Protein AF-A0A5E8CL44-F1 (afdb_monomer_lite)

Radius of gyration: 13.5 Å; chains: 1; bounding box: 32×28×39 Å

Organism: NCBI:txid1561972

pLDDT: mean 85.84, std 14.19, range [41.09, 96.75]

Secondary structure (DSSP, 8-state):
----PPTTEEEEEEEEETTEEEEEEEEEEEEEE-TTS-EEEEEEESGGG-EEEEE-GGGEEPPPHHHHHHHHTT-GGGS-B-S-------

Structure (mmCIF, N/CA/C/O backbone):
data_AF-A0A5E8CL44-F1
#
_entry.id   AF-A0A5E8CL44-F1
#
loop_
_atom_site.group_PDB
_atom_site.id
_atom_site.type_symbol
_atom_site.label_atom_id
_atom_site.label_alt_id
_atom_site.label_comp_id
_atom_site.label_asym_id
_atom_site.label_entity_id
_atom_site.label_seq_id
_atom_site.pdbx_PDB_ins_code
_atom_site.Cartn_x
_atom_site.Cartn_y
_atom_site.Cartn_z
_atom_site.occupancy
_atom_site.B_iso_or_equiv
_atom_site.auth_seq_id
_atom_site.auth_comp_id
_atom_site.auth_asym_id
_atom_site.auth_atom_id
_atom_site.pdbx_PDB_model_num
ATOM 1 N N . MET A 1 1 ? -8.445 13.731 6.859 1.00 49.66 1 MET A N 1
ATOM 2 C CA . MET A 1 1 ? -8.379 12.656 7.867 1.00 49.66 1 MET A CA 1
ATOM 3 C C . MET A 1 1 ? -7.107 11.892 7.585 1.00 49.66 1 MET A C 1
ATOM 5 O O . MET A 1 1 ? -6.949 11.435 6.461 1.00 49.66 1 MET A O 1
ATOM 9 N N . SER A 1 2 ? -6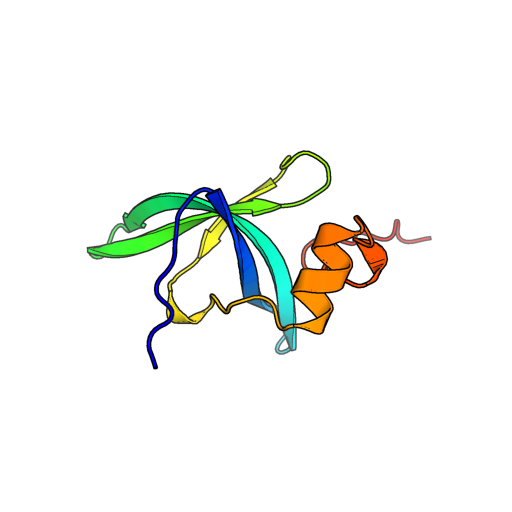.175 11.881 8.530 1.00 60.50 2 SER A N 1
ATOM 10 C CA . SER A 1 2 ? -4.931 11.112 8.448 1.00 60.50 2 SER A CA 1
ATOM 11 C C . SER A 1 2 ? -5.278 9.632 8.621 1.00 60.50 2 SER A C 1
ATOM 13 O O . SER A 1 2 ? -6.043 9.309 9.528 1.00 60.50 2 SER A O 1
ATOM 15 N N . VAL A 1 3 ? -4.786 8.755 7.746 1.00 74.88 3 VAL A N 1
ATOM 16 C CA . VAL A 1 3 ? -4.941 7.302 7.916 1.00 74.88 3 VAL A CA 1
ATOM 17 C C . VAL A 1 3 ? -3.993 6.866 9.030 1.00 74.88 3 VAL A C 1
ATOM 19 O O . VAL A 1 3 ? -2.809 7.192 8.979 1.00 74.88 3 VAL A O 1
ATOM 22 N N . GLU A 1 4 ? -4.502 6.159 10.036 1.00 87.44 4 GLU A N 1
ATOM 23 C CA . GLU A 1 4 ? -3.658 5.487 11.025 1.00 87.44 4 GLU A CA 1
ATOM 24 C C . GLU A 1 4 ? -3.157 4.175 10.408 1.00 87.44 4 GLU A C 1
ATOM 26 O O . GLU A 1 4 ? -3.946 3.302 10.039 1.00 87.44 4 GLU A O 1
ATOM 31 N N . ILE A 1 5 ? -1.844 4.076 10.196 1.00 91.81 5 ILE A N 1
ATOM 32 C CA . ILE A 1 5 ? -1.228 2.937 9.513 1.00 91.81 5 ILE A CA 1
ATOM 33 C C . ILE A 1 5 ? -0.785 1.922 10.563 1.00 91.81 5 ILE A C 1
ATOM 35 O O . ILE A 1 5 ? 0.051 2.207 11.416 1.00 91.81 5 ILE A O 1
ATOM 39 N N . GLU A 1 6 ? -1.343 0.721 10.478 1.00 93.62 6 GLU A N 1
ATOM 40 C CA . GLU A 1 6 ? -1.035 -0.408 11.343 1.00 93.62 6 GLU A CA 1
ATOM 41 C C . GLU A 1 6 ? -0.101 -1.381 10.618 1.00 93.62 6 GLU A C 1
ATOM 43 O O . GLU A 1 6 ? -0.305 -1.726 9.452 1.00 93.62 6 GLU A O 1
ATOM 48 N N . LEU A 1 7 ? 0.918 -1.864 11.326 1.00 94.00 7 LEU A N 1
ATOM 49 C CA . LEU A 1 7 ? 1.865 -2.831 10.777 1.00 94.00 7 LEU A CA 1
ATOM 50 C C . LEU A 1 7 ? 1.208 -4.204 10.568 1.00 94.00 7 LEU A C 1
ATOM 52 O O . LEU A 1 7 ? 0.274 -4.596 11.268 1.00 94.00 7 LEU A O 1
ATOM 56 N N . ASN A 1 8 ? 1.749 -4.960 9.618 1.00 92.81 8 ASN A N 1
ATOM 57 C CA . ASN A 1 8 ? 1.274 -6.261 9.146 1.00 92.81 8 ASN A CA 1
ATOM 58 C C . ASN A 1 8 ? -0.170 -6.246 8.620 1.00 92.81 8 ASN A C 1
ATOM 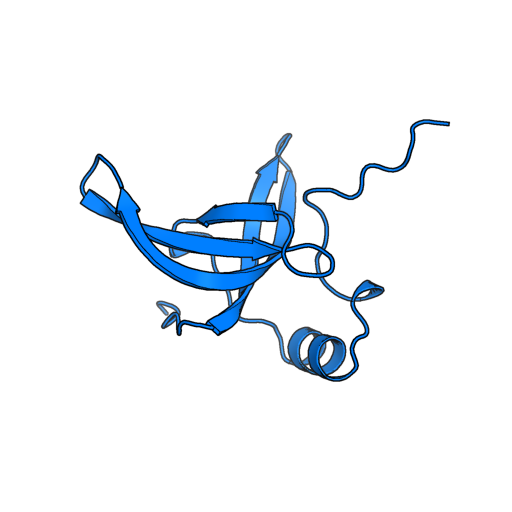60 O O . ASN A 1 8 ? -0.878 -7.255 8.687 1.00 92.81 8 ASN A O 1
ATOM 64 N N . LYS A 1 9 ? -0.614 -5.103 8.083 1.00 94.06 9 LYS A N 1
ATOM 65 C CA . LYS A 1 9 ? -1.901 -4.964 7.394 1.00 94.06 9 LYS A CA 1
ATOM 66 C C . LYS A 1 9 ? -1.724 -4.560 5.938 1.00 94.06 9 LYS A C 1
ATOM 68 O O . LYS A 1 9 ? -0.705 -3.997 5.535 1.00 94.06 9 LYS A O 1
ATOM 73 N N . TYR A 1 10 ? -2.750 -4.872 5.152 1.00 93.50 10 TYR A N 1
ATOM 74 C CA . TYR A 1 10 ? -2.806 -4.522 3.742 1.00 93.50 10 TYR A CA 1
ATOM 75 C C . TYR A 1 10 ? -3.327 -3.102 3.545 1.00 93.50 10 TYR A C 1
ATOM 77 O O . TYR A 1 10 ? -4.316 -2.702 4.162 1.00 93.50 10 TYR A O 1
ATOM 85 N N . TYR A 1 11 ? -2.688 -2.385 2.628 1.00 95.44 11 TYR A N 1
ATOM 86 C CA . TYR A 1 11 ? -3.035 -1.034 2.202 1.00 95.44 11 TYR A CA 1
ATOM 87 C C . TYR A 1 11 ? -2.917 -0.918 0.685 1.00 95.44 11 TYR A C 1
ATOM 89 O O . TYR A 1 11 ? -2.340 -1.782 0.024 1.00 95.44 11 TYR A O 1
ATOM 97 N N . VAL A 1 12 ? -3.449 0.168 0.128 1.00 94.88 12 VAL A N 1
ATOM 98 C CA . VAL A 1 12 ? -3.151 0.571 -1.245 1.00 94.88 12 VAL A CA 1
ATOM 99 C C . VAL A 1 12 ? -2.180 1.735 -1.204 1.00 94.88 12 VAL A C 1
ATOM 101 O O . VAL A 1 12 ? -2.453 2.757 -0.574 1.00 94.88 12 VAL A O 1
ATOM 104 N N . ILE A 1 13 ? -1.069 1.591 -1.916 1.00 94.12 13 ILE A N 1
ATOM 105 C CA . ILE A 1 13 ? -0.150 2.697 -2.172 1.00 94.12 13 ILE A CA 1
ATOM 106 C C . ILE A 1 13 ? -0.356 3.235 -3.572 1.00 94.12 13 ILE A C 1
ATOM 108 O O . ILE A 1 13 ? -0.768 2.509 -4.480 1.00 94.12 13 ILE A O 1
ATOM 112 N N . SER A 1 14 ? -0.015 4.504 -3.755 1.00 94.19 14 SER A N 1
ATOM 113 C CA . SER A 1 14 ? -0.069 5.153 -5.054 1.00 94.19 14 SER A CA 1
ATOM 114 C C . SER A 1 14 ? 1.242 5.821 -5.442 1.00 94.19 14 SER A C 1
ATOM 116 O O . SER A 1 14 ? 1.995 6.303 -4.600 1.00 94.19 14 SER A O 1
ATOM 118 N N . LYS A 1 15 ? 1.522 5.825 -6.746 1.00 90.00 15 LYS A N 1
ATOM 119 C CA . LYS A 1 15 ? 2.652 6.530 -7.358 1.00 90.00 15 LYS A CA 1
ATOM 120 C C . LYS A 1 15 ? 2.204 7.164 -8.663 1.00 90.00 15 LYS A C 1
ATOM 122 O O . LYS A 1 15 ? 1.367 6.606 -9.367 1.00 90.00 15 LYS A O 1
ATOM 127 N N . ILE A 1 16 ? 2.786 8.307 -9.005 1.00 89.19 16 ILE A N 1
ATOM 128 C CA . ILE A 1 16 ? 2.636 8.885 -10.339 1.00 89.19 16 ILE A CA 1
ATOM 129 C C . ILE A 1 16 ? 3.738 8.309 -11.228 1.00 89.19 16 ILE A C 1
ATOM 131 O O . ILE A 1 16 ? 4.919 8.473 -10.933 1.00 89.19 16 ILE A O 1
ATOM 135 N N . VAL A 1 17 ? 3.352 7.627 -12.302 1.00 85.19 17 VAL A N 1
ATOM 136 C CA . VAL A 1 17 ? 4.258 7.067 -13.313 1.00 85.19 17 VAL A CA 1
ATOM 137 C C . VAL A 1 17 ? 3.744 7.518 -14.671 1.00 85.19 17 VAL A C 1
ATOM 139 O O . VAL A 1 17 ? 2.569 7.315 -14.969 1.00 85.19 17 VAL A O 1
ATOM 142 N N . ASP A 1 18 ? 4.589 8.177 -15.462 1.00 87.69 18 ASP A N 1
ATOM 143 C CA . ASP A 1 18 ? 4.226 8.738 -16.774 1.00 87.69 18 ASP A CA 1
ATOM 144 C C . ASP A 1 18 ? 2.983 9.652 -16.728 1.00 87.69 18 ASP A C 1
ATOM 146 O O . ASP A 1 18 ? 2.125 9.637 -17.608 1.00 87.69 18 ASP A O 1
ATOM 150 N N . GLY A 1 19 ? 2.850 10.433 -15.649 1.00 88.62 19 GLY A N 1
ATOM 151 C CA . GLY A 1 19 ? 1.707 11.326 -15.426 1.00 88.62 19 GLY A CA 1
ATOM 152 C C . GLY A 1 19 ? 0.411 10.624 -15.002 1.00 88.62 19 GLY A C 1
ATOM 153 O O . GLY A 1 19 ? -0.596 11.295 -14.787 1.00 88.62 19 GLY A O 1
ATOM 154 N N . GLN A 1 20 ? 0.419 9.300 -14.835 1.00 87.62 20 GLN A N 1
ATOM 155 C CA . GLN A 1 20 ? -0.740 8.522 -14.400 1.00 87.62 20 GLN A CA 1
ATOM 156 C C . GLN A 1 20 ? -0.578 8.044 -12.959 1.00 87.62 20 GLN A C 1
ATOM 158 O O . GLN A 1 20 ? 0.480 7.551 -12.564 1.00 87.62 20 GLN A O 1
ATOM 163 N N . LYS A 1 21 ? -1.651 8.151 -12.167 1.00 90.25 21 LYS A N 1
ATOM 164 C CA . LYS A 1 21 ? -1.703 7.554 -10.831 1.00 90.25 21 LYS A CA 1
ATOM 165 C C . LYS A 1 21 ? -1.838 6.042 -10.971 1.00 90.25 21 LYS A C 1
ATOM 167 O O . LYS A 1 21 ? -2.878 5.542 -11.387 1.00 90.25 21 LYS A O 1
ATOM 172 N N . LYS A 1 22 ? -0.789 5.324 -10.596 1.00 90.88 22 LYS A N 1
ATOM 173 C CA . LYS A 1 22 ? -0.786 3.872 -10.461 1.00 90.88 22 LYS A CA 1
ATOM 174 C C . LYS A 1 22 ? -0.998 3.519 -8.995 1.00 90.88 22 LYS A C 1
ATOM 176 O O . LYS A 1 22 ? -0.513 4.222 -8.109 1.00 90.88 22 LYS A O 1
ATOM 181 N N . GLU A 1 23 ? -1.715 2.433 -8.752 1.00 93.62 23 GLU A N 1
ATOM 182 C CA . GLU A 1 23 ? -2.042 1.928 -7.420 1.00 93.62 23 GLU A CA 1
ATOM 183 C C . GLU A 1 23 ? -1.666 0.450 -7.297 1.00 93.62 23 GLU A C 1
ATOM 185 O O . GLU A 1 23 ? -1.733 -0.308 -8.271 1.00 93.62 23 GLU A O 1
ATOM 190 N N . GLN A 1 24 ? -1.263 0.056 -6.093 1.00 91.88 24 GLN A N 1
ATOM 191 C CA . GLN A 1 24 ? -0.808 -1.292 -5.778 1.00 91.88 24 GLN A CA 1
ATOM 192 C C . GLN A 1 24 ? -1.245 -1.663 -4.363 1.00 91.88 24 GLN A C 1
ATOM 194 O O . GLN A 1 24 ? -0.996 -0.904 -3.426 1.00 91.88 24 GLN A O 1
ATOM 199 N N . VAL A 1 25 ? -1.860 -2.836 -4.200 1.00 93.00 25 VAL A N 1
ATOM 200 C CA . VAL A 1 25 ? -2.046 -3.431 -2.871 1.00 93.00 25 VAL A CA 1
ATOM 201 C C . VAL A 1 25 ? -0.706 -3.947 -2.364 1.00 93.00 25 VAL A C 1
ATOM 203 O O . VAL A 1 25 ? -0.004 -4.673 -3.074 1.00 93.00 25 VAL A O 1
ATOM 206 N N . VAL A 1 26 ? -0.375 -3.566 -1.135 1.00 92.75 26 VAL A N 1
ATOM 207 C CA . VAL A 1 26 ? 0.854 -3.928 -0.426 1.00 92.75 26 VAL A CA 1
ATOM 208 C C . VAL A 1 26 ? 0.519 -4.309 1.005 1.00 92.75 26 VAL A C 1
ATOM 210 O O . VAL A 1 26 ? -0.538 -3.934 1.511 1.00 92.75 26 VAL A O 1
ATOM 213 N N . MET A 1 27 ? 1.432 -4.995 1.676 1.00 93.81 27 MET A N 1
ATOM 214 C CA . MET A 1 27 ? 1.405 -5.127 3.125 1.00 93.81 27 MET A CA 1
ATOM 215 C C . MET A 1 27 ? 2.513 -4.272 3.726 1.00 93.81 27 MET A C 1
ATOM 217 O O . MET A 1 27 ? 3.644 -4.311 3.255 1.00 93.81 27 MET A O 1
ATOM 221 N N . ILE A 1 28 ? 2.164 -3.470 4.726 1.00 95.12 28 ILE A N 1
ATOM 222 C CA . ILE A 1 28 ? 3.108 -2.628 5.466 1.00 95.12 28 ILE A CA 1
ATOM 223 C C . ILE A 1 28 ? 3.668 -3.474 6.608 1.00 95.12 28 ILE A C 1
ATOM 225 O O . ILE A 1 28 ? 2.879 -3.975 7.400 1.00 95.12 28 ILE A O 1
ATOM 229 N N . ASP A 1 29 ? 4.981 -3.668 6.715 1.00 94.56 29 ASP A N 1
ATOM 230 C CA . ASP A 1 29 ? 5.616 -4.447 7.797 1.00 94.56 29 ASP A CA 1
ATOM 231 C C . ASP A 1 29 ? 6.360 -3.591 8.818 1.00 94.56 29 ASP A C 1
ATOM 233 O O . ASP A 1 29 ? 6.417 -3.972 9.989 1.00 94.56 29 ASP A O 1
ATOM 237 N N . HIS A 1 30 ? 6.928 -2.458 8.411 1.00 93.69 30 HIS A N 1
ATOM 238 C CA . HIS A 1 30 ? 7.742 -1.643 9.306 1.00 93.69 30 HIS A CA 1
ATOM 239 C C . HIS A 1 30 ? 7.656 -0.144 9.010 1.00 93.69 30 HIS A C 1
ATOM 241 O O . HIS A 1 30 ? 7.273 0.294 7.925 1.00 93.69 30 HIS A O 1
ATOM 247 N N . GLU A 1 31 ? 8.044 0.647 10.004 1.00 95.00 31 GLU A N 1
ATOM 248 C CA . GLU A 1 31 ? 8.220 2.092 9.895 1.00 95.00 31 GLU A CA 1
ATOM 249 C C . GLU A 1 31 ? 9.717 2.418 9.928 1.00 95.00 31 GLU A C 1
ATOM 251 O O . GLU A 1 31 ? 10.505 1.753 10.606 1.00 95.00 31 GLU A O 1
ATOM 256 N N . SER A 1 32 ? 10.119 3.428 9.169 1.00 93.75 32 SER A N 1
ATOM 257 C CA . SER A 1 32 ? 11.489 3.916 9.081 1.00 93.75 32 SER A CA 1
ATOM 258 C C . SER A 1 32 ? 11.494 5.439 9.005 1.00 93.75 32 SER A C 1
ATOM 260 O O . SER A 1 32 ? 10.493 6.065 8.660 1.00 93.75 32 SER A O 1
ATOM 262 N N . ILE A 1 33 ? 12.637 6.045 9.312 1.00 93.56 33 ILE A N 1
ATOM 263 C CA . ILE A 1 33 ? 12.841 7.485 9.179 1.00 93.56 33 ILE A CA 1
ATOM 264 C C . ILE A 1 33 ? 13.759 7.724 7.985 1.00 93.56 33 ILE A C 1
ATOM 266 O O . ILE A 1 33 ? 14.881 7.221 7.934 1.00 93.56 33 ILE A O 1
ATOM 270 N N . GLY A 1 34 ? 13.260 8.480 7.009 1.00 89.06 34 GLY A N 1
ATOM 271 C CA . GLY A 1 34 ? 14.023 8.893 5.840 1.00 89.06 34 GLY A CA 1
ATOM 272 C C . GLY A 1 34 ? 15.156 9.857 6.195 1.00 89.06 34 GLY A C 1
ATOM 273 O O . GLY A 1 34 ? 15.223 10.415 7.291 1.00 89.06 34 GLY A O 1
ATOM 274 N N . ASN A 1 35 ? 16.046 10.095 5.232 1.00 86.44 35 ASN A N 1
ATOM 275 C CA . ASN A 1 35 ? 17.238 10.930 5.426 1.00 86.44 35 ASN A CA 1
ATOM 276 C C . ASN A 1 35 ? 16.929 12.389 5.814 1.00 86.44 35 ASN A C 1
ATOM 278 O O . ASN A 1 35 ? 17.807 13.079 6.325 1.00 86.44 35 ASN A O 1
ATOM 282 N N . GLU A 1 36 ? 15.706 12.864 5.577 1.00 90.56 36 GLU A N 1
ATOM 283 C CA . GLU A 1 36 ? 15.259 14.227 5.886 1.00 90.56 36 GLU A CA 1
ATOM 284 C C . GLU A 1 36 ? 14.335 14.262 7.118 1.00 90.56 36 GLU A C 1
ATOM 286 O O . GLU A 1 36 ? 13.682 15.268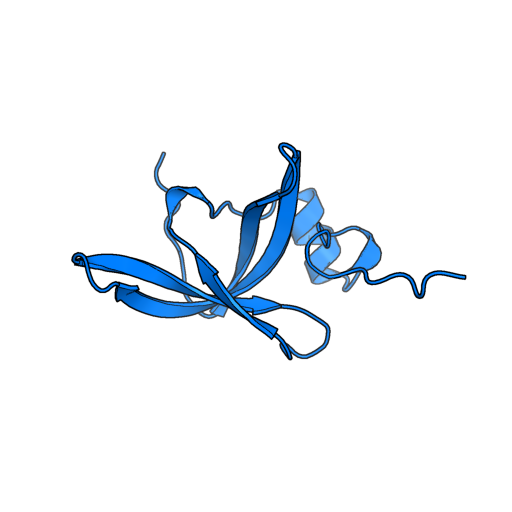 7.384 1.00 90.56 36 GLU A O 1
ATOM 291 N N . GLY A 1 37 ? 14.273 13.167 7.886 1.00 90.19 37 GLY A N 1
ATOM 292 C CA . GLY A 1 37 ? 13.456 13.061 9.096 1.00 90.19 37 GLY A CA 1
ATOM 293 C C . GLY A 1 37 ? 11.978 12.756 8.840 1.00 90.19 37 GLY A C 1
ATOM 294 O O . GLY A 1 37 ? 11.187 12.776 9.781 1.00 90.19 37 GLY A O 1
ATOM 295 N N . GLN A 1 38 ? 11.587 12.474 7.594 1.00 92.88 38 GLN A N 1
ATOM 296 C CA . GLN A 1 38 ? 10.220 12.081 7.259 1.00 92.88 38 GLN A CA 1
ATOM 297 C C . GLN A 1 38 ? 9.935 10.627 7.652 1.00 92.88 38 GLN A C 1
ATOM 299 O O . GLN A 1 38 ? 10.794 9.757 7.508 1.00 92.88 38 GLN A O 1
ATOM 304 N N . VAL A 1 39 ? 8.705 10.355 8.087 1.00 93.12 39 VAL A N 1
ATOM 305 C CA . VAL A 1 39 ? 8.228 8.987 8.318 1.00 93.12 39 VAL A CA 1
ATOM 306 C C . VAL A 1 39 ? 8.029 8.284 6.977 1.00 93.12 39 VAL A C 1
ATOM 308 O O . VAL A 1 39 ? 7.377 8.811 6.074 1.00 93.12 39 VAL A O 1
ATOM 311 N N . LEU A 1 40 ? 8.591 7.086 6.858 1.00 95.00 40 LEU A N 1
ATOM 312 C CA . LEU A 1 40 ? 8.439 6.185 5.726 1.00 95.00 40 LEU A CA 1
ATOM 313 C C . LEU A 1 40 ? 7.872 4.858 6.214 1.00 95.00 40 LEU A C 1
ATOM 315 O O . LEU A 1 40 ? 8.305 4.325 7.231 1.00 95.00 40 LEU A O 1
ATOM 319 N N . TYR A 1 41 ? 6.962 4.284 5.440 1.00 95.50 41 TYR A N 1
ATOM 320 C CA . TYR A 1 41 ? 6.460 2.940 5.681 1.00 95.50 41 TYR A CA 1
ATOM 321 C C . TYR A 1 41 ? 7.074 1.978 4.676 1.00 95.50 41 TYR A C 1
ATOM 323 O O . TYR A 1 41 ? 6.918 2.153 3.461 1.00 95.50 41 TYR A O 1
ATOM 331 N N . GLY A 1 42 ? 7.791 0.991 5.206 1.00 94.62 42 GLY A N 1
ATOM 332 C CA . GLY A 1 42 ? 8.266 -0.163 4.465 1.00 94.62 42 GLY A CA 1
ATOM 333 C C . GLY A 1 42 ? 7.099 -1.074 4.117 1.00 94.62 42 GLY A C 1
ATOM 334 O O . GLY A 1 42 ? 6.169 -1.247 4.909 1.00 94.62 42 GLY A O 1
ATOM 335 N N . PHE A 1 43 ? 7.107 -1.591 2.896 1.00 93.56 43 PHE A N 1
ATOM 336 C CA . PHE A 1 43 ? 6.058 -2.471 2.418 1.00 93.56 43 PHE A CA 1
ATOM 337 C C . PHE A 1 43 ? 6.591 -3.550 1.497 1.00 93.56 43 PHE A C 1
ATOM 339 O O . PHE A 1 43 ? 7.624 -3.383 0.849 1.00 93.56 43 PHE A O 1
ATOM 346 N N . TYR A 1 44 ? 5.781 -4.591 1.336 1.00 91.19 44 TYR A N 1
ATOM 347 C CA . TYR A 1 44 ? 5.989 -5.659 0.374 1.00 91.19 44 TYR A CA 1
ATOM 348 C C . TYR A 1 44 ? 4.749 -5.922 -0.480 1.00 91.19 44 TYR A C 1
ATOM 350 O O . TYR A 1 44 ? 3.609 -5.729 -0.052 1.00 91.19 44 TYR A O 1
ATOM 358 N N . TYR A 1 45 ? 4.969 -6.355 -1.719 1.00 86.50 45 TYR A N 1
ATOM 359 C CA . TYR A 1 45 ? 3.913 -6.706 -2.669 1.00 86.50 45 TYR A CA 1
ATOM 360 C C . TYR A 1 45 ? 4.361 -7.802 -3.644 1.00 86.50 45 TYR A C 1
ATOM 362 O O . TYR A 1 45 ? 5.525 -8.203 -3.681 1.00 86.50 45 TYR A O 1
ATOM 370 N N . GLY A 1 46 ? 3.410 -8.303 -4.436 1.00 74.44 46 GLY A N 1
ATOM 371 C CA . GLY A 1 46 ? 3.595 -9.477 -5.290 1.00 74.44 46 GLY A CA 1
ATOM 372 C C . GLY A 1 46 ? 3.252 -10.783 -4.569 1.00 74.44 46 GLY A C 1
ATOM 373 O O . GLY A 1 46 ? 3.060 -10.816 -3.351 1.00 74.44 46 GLY A O 1
ATOM 374 N N . VAL A 1 47 ? 3.146 -11.872 -5.334 1.00 64.56 47 VAL A N 1
ATOM 375 C CA . VAL A 1 47 ? 2.886 -13.212 -4.783 1.00 64.56 47 VAL A CA 1
ATOM 376 C C . VAL A 1 47 ? 4.018 -13.543 -3.806 1.00 64.56 47 VAL A C 1
ATOM 378 O O . VAL A 1 47 ? 5.174 -13.460 -4.189 1.00 64.56 47 VAL A O 1
ATOM 381 N N . TYR A 1 48 ? 3.710 -13.862 -2.548 1.00 66.00 48 TYR A N 1
ATOM 382 C CA . TYR A 1 48 ? 4.693 -14.107 -1.472 1.00 66.00 48 TYR A CA 1
ATOM 383 C C . TYR A 1 48 ? 5.572 -12.917 -1.033 1.00 66.00 48 TYR A C 1
ATOM 385 O O . TYR A 1 48 ? 6.512 -13.130 -0.276 1.00 66.00 48 TYR A O 1
ATOM 393 N N . GLY A 1 49 ? 5.278 -11.678 -1.443 1.00 62.00 49 GLY A N 1
ATOM 394 C CA . GLY A 1 49 ? 6.010 -10.505 -0.944 1.00 62.00 49 GLY A CA 1
ATOM 395 C C . GLY A 1 49 ? 7.428 -10.336 -1.499 1.00 62.00 49 GLY A C 1
ATOM 396 O O . GLY A 1 49 ? 8.271 -9.753 -0.833 1.00 62.00 49 GLY A O 1
ATOM 397 N N . TYR A 1 50 ? 7.703 -10.827 -2.712 1.00 73.38 50 TYR A N 1
ATOM 398 C CA . TYR A 1 50 ? 9.038 -10.757 -3.332 1.00 73.38 50 TYR A CA 1
ATOM 399 C C . TYR A 1 50 ? 9.575 -9.346 -3.586 1.00 73.38 50 TYR A C 1
ATOM 401 O O . TYR A 1 50 ? 10.762 -9.192 -3.879 1.00 73.38 50 TYR A O 1
ATOM 409 N N . HIS A 1 51 ? 8.719 -8.330 -3.549 1.00 82.56 51 HIS A N 1
ATOM 410 C CA . HIS A 1 51 ? 9.126 -6.970 -3.839 1.00 82.56 51 HIS A CA 1
ATOM 411 C C . HIS A 1 51 ? 8.911 -6.071 -2.643 1.00 82.56 51 HIS A C 1
ATOM 413 O O . HIS A 1 51 ? 7.791 -5.970 -2.154 1.00 82.56 51 HIS A O 1
ATOM 419 N N . GLU A 1 52 ? 9.963 -5.357 -2.266 1.00 88.56 52 GLU A N 1
ATOM 420 C CA . GLU A 1 52 ? 9.966 -4.424 -1.147 1.00 88.56 52 GLU A CA 1
ATOM 421 C C . GLU A 1 52 ? 10.096 -2.976 -1.633 1.00 88.56 52 GLU A C 1
ATOM 423 O O . GLU A 1 52 ? 10.617 -2.694 -2.720 1.00 88.56 52 GLU A O 1
ATOM 428 N N . GLY A 1 53 ? 9.617 -2.034 -0.829 1.00 90.62 53 GLY A N 1
ATOM 429 C CA . GLY A 1 53 ? 9.761 -0.612 -1.097 1.00 90.62 53 GLY A CA 1
ATOM 430 C C . GLY A 1 53 ? 9.351 0.256 0.084 1.00 90.62 53 GLY A C 1
ATOM 431 O O . GLY A 1 53 ? 8.983 -0.241 1.141 1.00 90.62 53 GLY A O 1
ATOM 432 N N . TYR A 1 54 ? 9.405 1.572 -0.125 1.00 93.56 54 TYR A N 1
ATOM 433 C CA . TYR A 1 54 ? 9.010 2.574 0.864 1.00 93.56 54 TYR A CA 1
ATOM 434 C C . TYR A 1 54 ? 7.974 3.536 0.286 1.00 93.56 54 TYR A C 1
ATOM 436 O O . TYR A 1 54 ? 8.027 3.887 -0.902 1.00 93.56 54 TYR A O 1
ATOM 444 N N . SER A 1 55 ? 7.022 3.952 1.120 1.00 93.38 55 SER A N 1
ATOM 445 C CA . SER A 1 55 ? 6.011 4.960 0.795 1.00 93.38 55 SER A CA 1
ATOM 446 C C . SER A 1 55 ? 5.882 5.976 1.925 1.00 93.38 55 SER A C 1
ATOM 448 O O . SER A 1 55 ? 6.023 5.640 3.097 1.00 93.38 55 SER A O 1
ATOM 450 N N . ILE A 1 56 ? 5.571 7.215 1.559 1.00 93.94 56 ILE A N 1
ATOM 451 C CA . ILE A 1 56 ? 5.168 8.260 2.505 1.00 93.94 56 ILE A CA 1
ATOM 452 C C . ILE A 1 56 ? 3.682 8.089 2.878 1.00 93.94 56 ILE A C 1
ATOM 454 O O . ILE A 1 56 ? 2.928 7.566 2.043 1.00 93.94 56 ILE A O 1
ATOM 458 N N . PRO A 1 57 ? 3.252 8.516 4.082 1.00 93.38 57 PRO A N 1
ATOM 459 C CA . PRO A 1 57 ? 1.874 8.367 4.556 1.00 93.38 57 PRO A CA 1
ATOM 460 C C . PRO A 1 57 ? 0.816 8.914 3.588 1.00 93.38 57 PRO A C 1
ATOM 462 O O . PRO A 1 57 ? -0.239 8.313 3.413 1.00 93.38 57 PRO A O 1
ATOM 465 N N . GLU A 1 58 ? 1.103 10.022 2.904 1.00 93.31 58 GLU A N 1
ATOM 466 C CA . GLU A 1 58 ? 0.175 10.707 1.994 1.00 93.31 58 GLU A CA 1
ATOM 467 C C . GLU A 1 58 ? -0.188 9.868 0.764 1.00 93.31 58 GLU A C 1
ATOM 469 O O . GLU A 1 58 ? -1.231 10.076 0.143 1.00 93.31 58 GLU A O 1
ATOM 474 N N . ASN A 1 59 ? 0.667 8.908 0.414 1.00 94.38 59 ASN A N 1
ATOM 475 C CA . ASN A 1 59 ? 0.462 8.017 -0.721 1.00 94.38 59 ASN A CA 1
ATOM 476 C C . ASN A 1 59 ? -0.251 6.716 -0.337 1.00 94.38 59 ASN A C 1
ATOM 478 O O . ASN A 1 59 ? -0.496 5.895 -1.226 1.00 94.38 59 ASN A O 1
ATOM 482 N N . ILE A 1 60 ? -0.567 6.525 0.947 1.00 95.00 60 ILE A N 1
ATOM 483 C CA . ILE A 1 60 ? -1.148 5.306 1.506 1.00 95.00 60 ILE A CA 1
ATOM 484 C C . ILE A 1 60 ? -2.626 5.555 1.806 1.00 95.00 60 ILE A C 1
ATOM 486 O O . ILE A 1 60 ? -3.002 6.528 2.458 1.00 95.00 60 ILE A O 1
ATOM 490 N N . ARG A 1 61 ? -3.483 4.646 1.347 1.00 96.00 61 ARG A N 1
ATOM 491 C CA . ARG A 1 61 ? -4.903 4.615 1.703 1.00 96.00 61 ARG A CA 1
ATOM 492 C C . ARG A 1 61 ? -5.309 3.224 2.162 1.00 96.00 61 ARG A C 1
ATOM 494 O O . ARG A 1 61 ? -4.716 2.220 1.764 1.00 96.00 61 ARG A O 1
ATOM 501 N N . GLU A 1 62 ? -6.372 3.160 2.951 1.00 96.31 62 GLU A N 1
ATOM 502 C CA . GLU A 1 62 ? -7.017 1.885 3.239 1.00 96.31 62 GLU A CA 1
ATOM 503 C C . GLU A 1 62 ? -7.585 1.236 1.971 1.00 96.31 62 GLU A C 1
ATOM 505 O O . GLU A 1 62 ? -7.948 1.906 0.994 1.00 96.31 62 GLU A O 1
ATOM 510 N N . LEU A 1 63 ? -7.722 -0.088 2.028 1.00 94.94 63 LEU A N 1
ATOM 511 C CA . LEU A 1 63 ? -8.572 -0.816 1.098 1.00 94.94 63 LEU A CA 1
ATOM 512 C C . LEU A 1 63 ? -10.024 -0.349 1.281 1.00 94.94 63 LEU A C 1
ATOM 514 O O . LEU A 1 63 ? -10.538 -0.240 2.398 1.00 94.94 63 LEU A O 1
ATOM 518 N N . THR A 1 64 ? -10.705 -0.126 0.168 1.00 96.06 64 THR A N 1
ATOM 519 C CA . THR A 1 64 ? -12.158 0.038 0.119 1.00 96.06 64 THR A CA 1
ATOM 520 C C . THR A 1 64 ? -12.861 -1.241 0.595 1.00 96.06 64 THR A C 1
ATOM 522 O O . THR A 1 64 ? -12.248 -2.311 0.600 1.00 96.06 64 THR A O 1
ATOM 525 N N . PRO A 1 65 ? -14.153 -1.189 0.970 1.00 96.75 65 PRO A N 1
ATOM 526 C CA . PRO A 1 65 ? -14.897 -2.389 1.364 1.00 96.75 65 PRO A CA 1
ATOM 527 C C . PRO A 1 65 ? -14.822 -3.524 0.330 1.00 96.75 65 PRO A C 1
ATOM 529 O O . PRO A 1 65 ? -14.579 -4.670 0.701 1.00 96.75 65 PRO A O 1
ATOM 532 N N . THR A 1 66 ? -14.936 -3.197 -0.960 1.00 96.25 66 THR A N 1
ATOM 533 C CA . THR A 1 66 ? -14.823 -4.165 -2.061 1.00 96.25 66 THR A CA 1
ATOM 534 C C . THR A 1 66 ? -13.417 -4.762 -2.163 1.00 96.25 66 THR A C 1
ATOM 536 O O . THR A 1 66 ? -13.269 -5.971 -2.309 1.00 96.25 66 THR A O 1
ATOM 539 N N . GLU A 1 67 ? -12.364 -3.946 -2.040 1.00 95.19 67 GLU A N 1
ATOM 540 C CA . GLU A 1 67 ? -10.978 -4.437 -2.036 1.00 95.19 67 GLU A CA 1
ATOM 541 C C . GLU A 1 67 ? -10.696 -5.321 -0.808 1.00 95.19 67 GLU A C 1
ATOM 543 O O . GLU A 1 67 ? -10.042 -6.353 -0.944 1.00 95.19 67 GLU A O 1
ATOM 548 N N . LYS A 1 68 ? -11.220 -4.966 0.378 1.00 94.75 68 LYS A N 1
ATOM 549 C CA . LYS A 1 68 ? -11.122 -5.790 1.600 1.00 94.75 68 LYS A CA 1
ATOM 550 C C . LYS A 1 68 ? -11.776 -7.159 1.385 1.00 94.75 68 LYS A C 1
ATOM 552 O O . LYS A 1 68 ? -11.189 -8.182 1.732 1.00 94.75 68 LYS A O 1
ATOM 557 N N . GLU A 1 69 ? -12.959 -7.190 0.773 1.00 95.81 69 GLU A N 1
ATOM 558 C CA . GLU A 1 69 ? -13.654 -8.437 0.444 1.00 95.81 69 GLU A CA 1
ATOM 559 C C . GLU A 1 69 ? -12.855 -9.287 -0.556 1.00 95.81 69 GLU A C 1
ATOM 561 O O . GLU A 1 69 ? -12.621 -10.472 -0.309 1.00 95.81 69 GLU A O 1
ATOM 566 N N . ASN A 1 70 ? -12.381 -8.686 -1.649 1.00 93.56 70 ASN A N 1
ATOM 567 C CA . ASN A 1 70 ? -11.603 -9.383 -2.673 1.00 93.56 70 ASN A CA 1
ATOM 568 C C . ASN A 1 70 ? -10.281 -9.932 -2.129 1.00 93.56 70 ASN A C 1
ATOM 570 O O . ASN A 1 70 ? -9.937 -11.079 -2.415 1.00 93.56 70 ASN A O 1
ATOM 574 N N . GLN A 1 71 ? -9.576 -9.164 -1.293 1.00 90.06 71 GLN A N 1
ATOM 575 C CA . GLN A 1 71 ? -8.383 -9.644 -0.599 1.00 90.06 71 GLN A CA 1
ATOM 576 C C . GLN A 1 71 ? -8.717 -10.883 0.240 1.00 90.06 71 GLN A C 1
ATOM 578 O O . GLN A 1 71 ? -8.031 -11.896 0.115 1.00 90.06 71 GLN A O 1
ATOM 583 N N . SER A 1 72 ? -9.796 -10.836 1.034 1.00 91.31 72 SER A N 1
ATOM 584 C CA . SER A 1 72 ? -10.148 -11.919 1.967 1.00 91.31 72 SER A CA 1
ATOM 585 C C . SER A 1 72 ? -10.494 -13.234 1.261 1.00 91.31 72 SER A C 1
ATOM 587 O O . SER A 1 72 ? -10.317 -14.319 1.814 1.00 91.31 72 SER A O 1
ATOM 589 N N . LYS A 1 73 ? -10.962 -13.132 0.011 1.00 93.25 73 LYS A N 1
ATOM 590 C CA . LYS A 1 73 ? -11.289 -14.254 -0.875 1.00 93.25 73 LYS A CA 1
ATOM 591 C C . LYS A 1 73 ? -10.113 -14.697 -1.752 1.00 93.25 73 LYS A C 1
ATOM 593 O O . LYS A 1 73 ? -10.284 -15.591 -2.573 1.00 93.25 73 LYS A O 1
ATOM 598 N N . ASN A 1 74 ? -8.928 -14.101 -1.593 1.00 87.56 74 ASN A N 1
ATOM 599 C CA . ASN A 1 74 ? -7.762 -14.305 -2.461 1.00 87.56 74 ASN A CA 1
ATOM 600 C C . ASN A 1 74 ? -8.025 -13.971 -3.945 1.00 87.56 74 ASN A C 1
ATOM 602 O O . ASN A 1 74 ? -7.372 -14.510 -4.839 1.00 87.56 74 ASN A O 1
ATOM 606 N N . HIS A 1 75 ? -8.966 -13.067 -4.229 1.00 90.56 75 HIS A N 1
ATOM 607 C CA . HIS A 1 75 ? -9.262 -12.579 -5.578 1.00 90.56 75 HIS A CA 1
ATOM 608 C C . HIS A 1 75 ? -8.273 -11.479 -5.984 1.00 90.56 75 HIS A C 1
ATOM 610 O O . HIS A 1 75 ? -8.649 -10.341 -6.259 1.00 90.56 75 HIS A O 1
ATOM 616 N N . PHE A 1 76 ? -6.978 -11.801 -5.993 1.00 84.31 76 PHE A N 1
ATOM 617 C CA . PHE A 1 76 ? -5.916 -10.814 -6.220 1.00 84.31 76 PHE A CA 1
ATOM 618 C C . PHE A 1 76 ? -5.988 -10.147 -7.601 1.00 84.31 76 PHE A C 1
ATOM 620 O O . PHE A 1 76 ? -5.493 -9.036 -7.766 1.00 84.31 76 PHE A O 1
ATOM 627 N N . TRP A 1 77 ? -6.641 -10.786 -8.577 1.00 84.75 77 TRP A N 1
ATOM 628 C CA . TRP A 1 77 ? -6.861 -10.218 -9.909 1.00 84.75 77 TRP A CA 1
ATOM 629 C C . TRP A 1 77 ? -7.807 -9.004 -9.912 1.00 84.75 77 TRP A C 1
ATOM 631 O O . TRP A 1 77 ? -7.713 -8.184 -10.819 1.00 84.75 77 TRP A O 1
ATOM 641 N N . GLU A 1 78 ? -8.664 -8.863 -8.895 1.00 89.62 78 GLU A N 1
ATOM 642 C CA . GLU A 1 78 ? -9.581 -7.724 -8.716 1.00 89.62 78 GLU A CA 1
ATOM 643 C C . GLU A 1 78 ? -8.951 -6.563 -7.925 1.00 89.62 78 GLU A C 1
ATOM 645 O O . GLU A 1 78 ? -9.591 -5.536 -7.698 1.00 89.62 78 GLU A O 1
ATOM 650 N N . LEU A 1 79 ? -7.722 -6.730 -7.427 1.00 90.12 79 LEU A N 1
ATOM 651 C CA . LEU A 1 79 ? -7.041 -5.720 -6.620 1.00 90.12 79 LEU A CA 1
ATOM 652 C C . LEU A 1 79 ? -6.168 -4.803 -7.489 1.00 90.12 79 LEU A C 1
ATOM 654 O O . LEU A 1 79 ? -5.637 -5.248 -8.510 1.00 90.12 79 LEU A O 1
ATOM 658 N N . PRO A 1 80 ? -5.939 -3.541 -7.071 1.00 90.75 80 PRO A N 1
ATOM 659 C CA . PRO A 1 80 ? -4.929 -2.690 -7.689 1.00 90.75 80 PRO A CA 1
ATOM 660 C C . PRO A 1 80 ? -3.557 -3.377 -7.748 1.00 90.75 80 PRO A C 1
ATOM 662 O O . PRO A 1 80 ? -2.996 -3.763 -6.720 1.00 90.75 80 PRO A O 1
ATOM 665 N N . GLN A 1 81 ? -3.014 -3.515 -8.958 1.00 85.81 81 GLN A N 1
ATOM 666 C CA . GLN A 1 81 ? -1.772 -4.254 -9.222 1.00 85.81 81 GLN A CA 1
ATOM 667 C C . GLN A 1 81 ? -0.910 -3.612 -10.329 1.00 85.81 81 GLN A C 1
ATOM 669 O O . GLN A 1 81 ? -0.277 -4.289 -11.136 1.00 85.81 81 GLN A O 1
ATOM 674 N N . MET A 1 82 ? -0.916 -2.278 -10.414 1.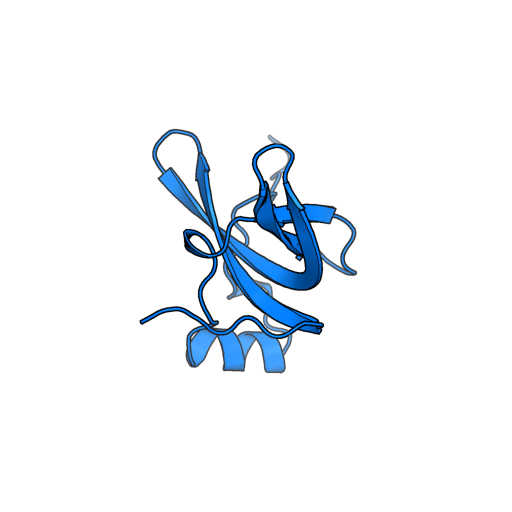00 78.62 82 MET A N 1
ATOM 675 C CA . MET A 1 82 ? -0.406 -1.542 -11.580 1.00 78.62 82 MET A CA 1
ATOM 676 C C . MET A 1 82 ? 1.108 -1.279 -11.583 1.00 78.62 82 MET A C 1
ATOM 678 O O . MET A 1 82 ? 1.602 -0.646 -12.516 1.00 78.62 82 MET A O 1
ATOM 682 N N . PHE A 1 83 ? 1.868 -1.697 -10.566 1.00 71.44 83 PHE A N 1
ATOM 683 C CA . PHE A 1 83 ? 3.299 -1.368 -10.505 1.00 71.44 83 PHE A CA 1
ATOM 684 C C . PHE A 1 83 ? 4.178 -2.314 -11.337 1.00 71.44 83 PHE A C 1
ATOM 686 O O . PHE A 1 83 ? 5.130 -1.836 -11.949 1.00 71.44 83 PHE A O 1
ATOM 693 N N . TYR A 1 84 ? 3.856 -3.615 -11.406 1.00 58.28 84 TYR A N 1
ATOM 694 C CA . TYR A 1 84 ? 4.728 -4.631 -12.029 1.00 58.28 84 TYR A CA 1
ATOM 695 C C . TYR A 1 84 ? 3.976 -5.747 -12.770 1.00 58.28 84 TYR A C 1
ATOM 697 O O . TYR A 1 84 ? 4.418 -6.893 -12.799 1.00 58.28 84 TYR A O 1
ATOM 705 N N . GLN A 1 85 ? 2.871 -5.430 -13.446 1.00 56.50 85 GLN A N 1
ATOM 706 C CA . GLN A 1 85 ? 2.432 -6.281 -14.554 1.00 56.50 85 GLN A CA 1
ATOM 707 C C . GLN A 1 85 ? 3.356 -6.040 -15.753 1.00 56.50 85 GLN A C 1
ATOM 709 O O . GLN A 1 85 ? 3.016 -5.316 -16.687 1.00 56.50 85 GLN A O 1
ATOM 714 N N . SER A 1 86 ? 4.560 -6.616 -15.732 1.00 46.62 86 SER A N 1
ATOM 715 C CA . SER A 1 86 ? 5.288 -6.833 -16.976 1.00 46.62 86 SER A CA 1
ATOM 716 C C . SER A 1 86 ? 4.516 -7.900 -17.743 1.00 46.62 86 SER A C 1
ATOM 718 O O . SER A 1 86 ? 4.704 -9.095 -17.513 1.00 46.62 86 SER A O 1
ATOM 720 N N . PHE A 1 87 ? 3.618 -7.486 -18.635 1.00 46.38 87 PHE A N 1
ATOM 721 C CA . PHE A 1 87 ? 3.280 -8.366 -19.743 1.00 46.38 87 PHE A CA 1
ATOM 722 C C . PHE A 1 87 ? 4.592 -8.597 -20.502 1.00 46.38 87 PHE A C 1
ATOM 724 O O . PHE A 1 87 ? 5.294 -7.618 -20.779 1.00 46.38 87 PHE A O 1
ATOM 731 N N . PRO A 1 88 ? 4.989 -9.846 -20.799 1.00 43.03 88 PRO A N 1
ATOM 732 C CA . PRO A 1 88 ? 6.026 -10.046 -21.793 1.00 43.03 88 PRO A CA 1
ATOM 733 C C . PRO A 1 88 ? 5.562 -9.312 -23.053 1.00 43.03 88 PRO A C 1
ATOM 735 O O . PRO A 1 88 ? 4.451 -9.545 -23.530 1.00 43.03 88 PRO A O 1
ATOM 738 N N . ASN A 1 89 ? 6.372 -8.366 -23.528 1.00 41.22 89 ASN A N 1
ATOM 739 C CA . ASN A 1 89 ? 6.151 -7.762 -24.834 1.00 41.22 89 ASN A CA 1
ATOM 740 C C . ASN A 1 89 ? 6.202 -8.916 -25.846 1.00 41.22 89 ASN A C 1
ATOM 742 O O . ASN A 1 89 ? 7.271 -9.498 -26.039 1.00 41.22 89 ASN A O 1
ATOM 746 N N . TYR A 1 90 ? 5.047 -9.294 -26.394 1.00 41.09 90 TYR A N 1
ATOM 747 C CA . TYR A 1 90 ? 4.957 -10.169 -27.561 1.00 41.09 90 TYR A CA 1
ATOM 748 C C . TYR A 1 90 ? 5.199 -9.356 -28.829 1.00 41.09 90 TYR A C 1
ATOM 750 O O . TYR A 1 90 ? 4.708 -8.204 -28.886 1.00 41.09 90 TYR A O 1
#

Sequence (90 aa):
MSVEIELNKYYVISKIVDGQKKEQVVMIDHESIGNEGQVLYGFYYGVYGYHEGYSIPENIRELTPTEKENQSKNHFWELPQMFYQSFPNY

Foldseek 3Di:
DQDDDDAQDWWKFWDQDPNDIAIFIWGFHDWDADPVRAIWTWTFDDDVRPDIDIDHSVRIGHDDPVQVVCVVVVVCVPHRHGPDPPPPPD

=== Feature glossary ===
The record interleaves many kinds of information about one protein. Here is each kind framed as the question it answers.

Q: What are the backbone torsion angles?
A: φ (phi) and ψ (psi) are the two rotatable backbone dihedrals per residue: φ is the C(i-1)–N–Cα–C torsion, ψ is the N–Cα–C–N(i+1) torsion, both in degrees on (−180°, 180°]. α-helical residues cluster near (−60°, −45°); β-strand residues near (−120°, +130°). A Ramachandran plot is simply a scatter of (φ, ψ) for every residue.

Q: What is the amino-acid chain?
A: This is the polypeptide sequence — one letter per residue, N-terminus first. Length ranges from a few dozen residues for small domains to over a thousand for large multi-domain proteins.

Q: How mobile is each atom in the crystal?
A: For experimental (PDB) structures, the B-factor (temperature factor) quantifies the positional spread of each atom in the crystal — a combination of thermal vibration and static disorder — in units of Å². High B-factors mark flexible loops or poorly resolved regions; low B-factors mark the rigid, well-ordered core.

Q: Are the domains correctly placed relative to each othe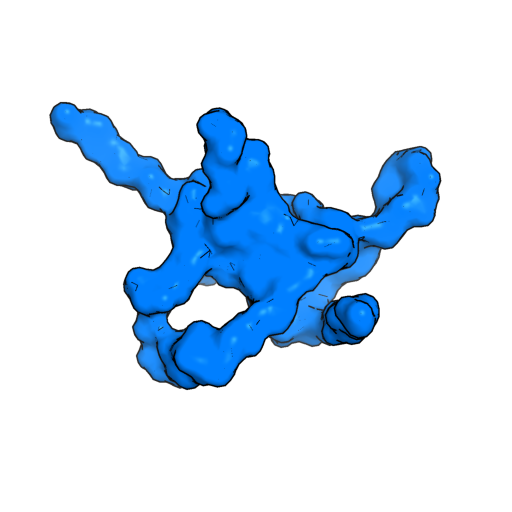r?
A: Predicted Aligned Error (PAE) is an AlphaFold confidence matrix: entry (i, j) is the expected error in the position of residue j, in ångströms, when the prediction is superimposed on the true structure at residue i. Low PAE within a block of residues means that block is internally rigid and well-predicted; high PAE between two blocks means their relative placement is uncertain even if each block individually is confident.

Q: How confident is the AlphaFold model at each residue?
A: pLDDT is the predicted lDDT-Cα score: AlphaFold's confidence that the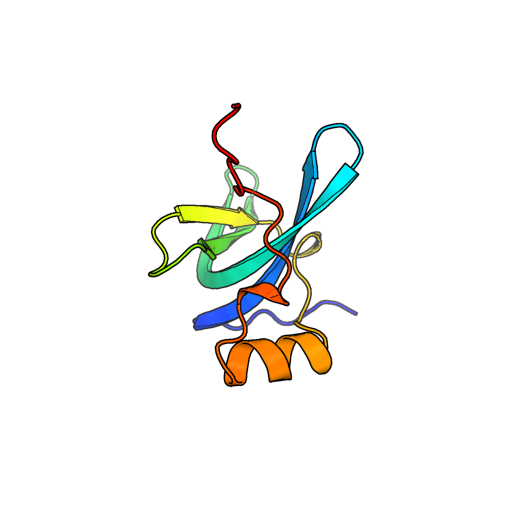 local environment of each residue (all inter-atomic distances within 15 Å) is correctly placed. It is a per-residue number between 0 and 100, with higher meaning more reliable.

Q: What family and function is it annotated with?
A: Functional annotations link the protein to curated databases. InterPro entries identify conserved domains and families by matching the sequence against member-database signatures (Pfam, PROSITE, CDD, …). Gene Ontology (GO) terms describe molecular function, biological process, and cellular component in a controlled vocabulary. CATH places the structure in a hierarchical fold classification (Class/Architecture/Topology/Homologous-superfamily). The organism is the source species.

Q: How big and how compact is the whole molecule?
A: Three whole-structure scalars: the radius of gyration (RMS distance of Cα from centroid, in Å), the count of Cα–Cα contacts (pairs closer than 8 Å and separated by more than four residues in sequence — i.e. tertiary, not local, contacts), and the bounding-box dimensions. Together they distinguish compact globular folds from extended fibres or disordered chains.

Q: What known structures does this most resemble?
A: The Foldseek neighbor list gives the closest experimentally determined structures in the PDB, ranked by structural alignment. TM-score near 1 means near-identical fold; near 0.3 means only rough topology match. This is how one finds what a novel AlphaFold prediction most resembles in the solved-structure universe.

Q: Which residues are buried vs exposed?
A: SASA measures how much of the protein is reachable by solvent. It is computed by rolling a water-sized probe over the atomic surface and summing the exposed area (Å²). Per-residue SASA distinguishes core (buried, low SASA) from surface (exposed, high SASA) residues; total SASA is a whole-molecule size measure.

Q: Which residues are in helices, strands, or loops?
A: Eight-state secondary structure (DSSP): H is the canonical α-helix, G the tighter 3₁₀-helix, I the wider π-helix; E/B are β-structure, T and S are turns and bends, and '-' is everything else. DSSP derives these from the pattern of main-chain N–H···O=C hydrogen bonds, not from the sequence.

Q: Where is each backbone atom in 3D?
A: Structure coordinates are given as an mmCIF _atom_site loop: one row per atom with element, residue name, chain id, sequence number, and x/y/z position in Å. Only the four main-chain atoms per residue are included here; side chains are omitted to keep the record compact.

Q: What if only a Cα trace is available?
A: Three-state secondary structure (P-SEA) collapses the eight DSSP classes into helix (a), strand (b), and coil (c). P-SEA assigns these from Cα geometry alone — distances and angles — without requiring backbone oxygens, so it works on any Cα trace.

Q: What do the rendered images show?
A: The six renders are orthographic views along the three Cartesian axes in both directions. Representation (cartoon, sticks, or surface) and color scheme (sequence-rainbow or by-chain) vary across proteins so the training set covers all the common visualization conventions.

Q: What does the local fold look like, residue by residue?
A: Foldseek's 3Di representation compresses backbone geometry into a per-residue letter drawn from a learned twenty-state alphabet. It captures the tertiary interaction pattern around each residue — which residues are packed against it in space, regardless of where they are in sequence.

Q: What do the diagnostic plots show?
A: The contact map is a binary N×N matrix image: pixel (i, j) is dark where Cα_i and Cα_j are within 8 Å and |i−j|>4. Because the |i−j|>4 filter removes local helical contacts, off-diagonal stripes parallel to the main diagonal indicate parallel β-sheets; stripes perpendicular to it indicate antiparallel β-sheets. The Ramachandran plot scatters every residue's (φ, ψ) pair against the sterically allowed regions. The PAE heatmap renders the predicted-aligned-error matrix.